Protein AF-A0A9D0LJM0-F1 (afdb_monomer_lite)

Radius of gyration: 31.44 Å; chains: 1; bounding box: 43×51×87 Å

Foldseek 3Di:
DDPVVVVVVVVVVVVVVVVVVCDDDDPDDDDDDDDDDDDDDPDPDDPDDPVVVVVVVVCVVPVDDDPDDDPPDPDDCVCVCVPPHDPVVVVVVPDDDPPPPPPPPPPD

Secondary structure (DSSP, 8-state):
--HHHHHHHHHHHHHHHHHHT-------PPPPPPPPP------S--TTHHHHHHHHHHHHH--SPPPP--------THHHHHHH--HHHHHHHTSPPP----------

Sequence (108 aa):
MNKTILFLALGVLLGGLLLAGCAAEPEITPAAAPPPTPAVVVGEGGNGDTVSVVQAAAEARFPLPAPEQEEVVIVSSDNCIACHTDEETLKELAVEPEEKESLSEGEG

pLDDT: mean 73.55, std 11.29, range [44.31, 90.19]

Structure (mmCIF, N/CA/C/O backbone):
data_AF-A0A9D0LJM0-F1
#
_entry.id   AF-A0A9D0LJM0-F1
#
loop_
_atom_site.group_PDB
_atom_site.id
_atom_site.type_symbol
_atom_site.label_atom_id
_atom_site.label_alt_id
_atom_site.label_comp_id
_atom_site.label_asym_id
_atom_site.label_entity_id
_atom_site.label_seq_id
_atom_site.pdbx_PDB_ins_code
_atom_site.Cartn_x
_atom_site.Cartn_y
_atom_site.Cartn_z
_atom_site.occupancy
_atom_site.B_iso_or_equiv
_atom_site.auth_seq_id
_atom_site.auth_comp_id
_atom_site.auth_asym_id
_atom_site.auth_atom_id
_atom_site.pdbx_PDB_model_num
ATOM 1 N N . MET A 1 1 ? -2.607 -28.863 56.086 1.00 60.38 1 MET A N 1
ATOM 2 C CA . MET A 1 1 ? -1.466 -28.137 55.487 1.00 60.38 1 MET A CA 1
ATOM 3 C C . MET A 1 1 ? -1.604 -26.673 55.861 1.00 60.38 1 MET A C 1
ATOM 5 O O . MET A 1 1 ? -2.667 -26.108 55.627 1.00 60.38 1 MET A O 1
ATOM 9 N N . ASN A 1 2 ? -0.613 -26.097 56.542 1.00 78.69 2 ASN A N 1
ATOM 10 C CA . ASN A 1 2 ? -0.746 -24.754 57.107 1.00 78.69 2 ASN A CA 1
ATOM 11 C C . ASN A 1 2 ? -0.820 -23.727 55.975 1.00 78.69 2 ASN A C 1
ATOM 13 O O . ASN A 1 2 ? -0.005 -23.753 55.056 1.00 78.69 2 ASN A O 1
ATOM 17 N N . LYS A 1 3 ? -1.809 -22.834 56.043 1.00 79.88 3 LYS A N 1
ATOM 18 C CA . LYS A 1 3 ? -2.121 -21.843 55.000 1.00 79.88 3 LYS A CA 1
ATOM 19 C C . LYS A 1 3 ? -0.894 -20.992 54.626 1.00 79.88 3 LYS A C 1
ATOM 21 O O . LYS A 1 3 ? -0.697 -20.664 53.466 1.00 79.88 3 LYS A O 1
ATOM 26 N N . THR A 1 4 ? -0.017 -20.738 55.595 1.00 80.38 4 THR A N 1
ATOM 27 C CA . THR A 1 4 ? 1.279 -20.063 55.437 1.00 80.38 4 THR A CA 1
ATOM 28 C C . THR A 1 4 ? 2.287 -20.823 54.572 1.00 80.38 4 THR A C 1
ATOM 30 O O . THR A 1 4 ? 2.993 -20.203 53.786 1.00 80.38 4 THR A O 1
ATOM 33 N N . ILE A 1 5 ? 2.330 -22.155 54.658 1.00 81.62 5 ILE A N 1
ATOM 34 C CA . ILE A 1 5 ? 3.227 -22.991 53.841 1.00 81.62 5 ILE A CA 1
ATOM 35 C C . ILE A 1 5 ? 2.763 -22.990 52.378 1.00 81.62 5 ILE A C 1
ATOM 37 O O . ILE A 1 5 ? 3.586 -22.934 51.470 1.00 81.62 5 ILE A O 1
ATOM 41 N N . LEU A 1 6 ? 1.444 -22.977 52.151 1.00 85.31 6 LEU A N 1
ATOM 42 C CA . LEU A 1 6 ? 0.866 -22.882 50.809 1.00 85.31 6 LEU A CA 1
ATOM 43 C C . LEU A 1 6 ? 1.207 -21.542 50.138 1.00 85.31 6 LEU A C 1
ATOM 45 O O . LEU A 1 6 ? 1.602 -21.527 48.976 1.00 85.31 6 LEU A O 1
ATOM 49 N N . PHE A 1 7 ? 1.101 -20.427 50.870 1.00 86.62 7 PHE A N 1
ATOM 50 C CA . PHE A 1 7 ? 1.448 -19.108 50.333 1.00 86.62 7 PHE A CA 1
ATOM 51 C C . PHE A 1 7 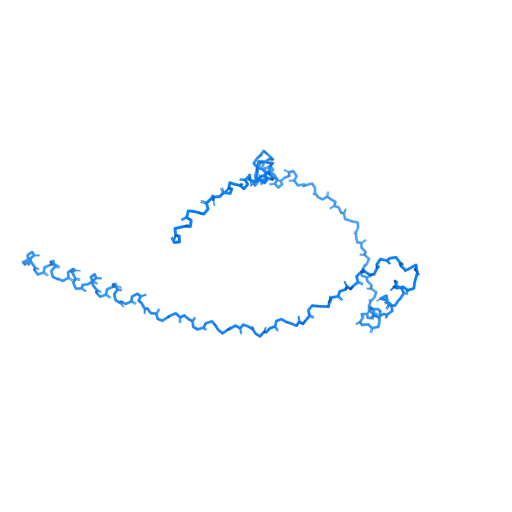? 2.944 -18.962 50.037 1.00 86.62 7 PHE A C 1
ATOM 53 O O . PHE A 1 7 ? 3.300 -18.379 49.017 1.00 86.62 7 PHE A O 1
ATOM 60 N N . LEU A 1 8 ? 3.817 -19.534 50.874 1.00 86.12 8 LEU A N 1
ATOM 61 C CA . LEU A 1 8 ? 5.258 -19.552 50.611 1.00 86.12 8 LEU A CA 1
ATOM 62 C C . LEU A 1 8 ? 5.602 -20.355 49.353 1.00 86.12 8 LEU A C 1
ATOM 64 O O . LEU A 1 8 ? 6.348 -19.870 48.508 1.00 86.12 8 LEU A O 1
ATOM 68 N N . ALA A 1 9 ? 5.023 -21.549 49.197 1.00 86.12 9 ALA A N 1
ATOM 69 C CA . ALA A 1 9 ? 5.244 -22.375 48.012 1.00 86.12 9 ALA A CA 1
ATOM 70 C C . ALA A 1 9 ? 4.762 -21.678 46.729 1.00 86.12 9 ALA A C 1
ATOM 72 O O . ALA A 1 9 ? 5.461 -21.697 45.718 1.00 86.12 9 ALA A O 1
ATOM 73 N N . LEU A 1 10 ? 3.603 -21.011 46.784 1.00 86.62 10 LEU A N 1
ATOM 74 C CA . LEU A 1 10 ? 3.060 -20.267 45.649 1.00 86.62 10 LEU A CA 1
ATOM 75 C C . LEU A 1 10 ? 3.929 -19.053 45.286 1.00 86.62 10 LEU A C 1
ATOM 77 O O . LEU A 1 10 ? 4.164 -18.807 44.107 1.00 86.62 10 LEU A O 1
ATOM 81 N N . GLY A 1 11 ? 4.443 -18.330 46.286 1.00 86.75 11 GLY A N 1
ATOM 82 C CA . GLY A 1 11 ? 5.334 -17.189 46.073 1.00 86.75 11 GLY A CA 1
ATOM 83 C C . GLY A 1 11 ? 6.677 -17.584 45.456 1.00 86.75 11 GLY A C 1
ATOM 84 O O . GLY A 1 11 ? 7.138 -16.925 44.528 1.00 86.75 11 GLY A O 1
ATOM 85 N N . VAL A 1 12 ? 7.276 -18.690 45.911 1.00 86.50 12 VAL A N 1
ATOM 86 C CA . VAL A 1 12 ? 8.526 -19.217 45.333 1.00 86.50 12 VAL A CA 1
ATOM 87 C C . VAL A 1 12 ? 8.316 -19.671 43.888 1.00 86.50 12 VAL A C 1
ATOM 89 O O . VAL A 1 12 ? 9.155 -19.400 43.032 1.00 86.50 12 VAL A O 1
ATOM 92 N N . LEU A 1 13 ? 7.183 -20.314 43.596 1.00 85.81 13 LEU A N 1
ATOM 93 C CA . LEU A 1 13 ? 6.865 -20.793 42.253 1.00 85.81 13 LEU A CA 1
ATOM 94 C C . LEU A 1 13 ? 6.613 -19.631 41.279 1.00 85.81 13 LEU A C 1
ATOM 96 O O . LEU A 1 13 ? 7.170 -19.633 40.183 1.00 85.81 13 LEU A O 1
ATOM 100 N N . LEU A 1 14 ? 5.856 -18.605 41.691 1.00 83.38 14 LEU A N 1
ATOM 101 C CA . LEU A 1 14 ? 5.662 -17.394 40.882 1.00 83.38 14 LEU A CA 1
ATOM 102 C C . LEU A 1 14 ? 6.973 -16.625 40.667 1.00 83.38 14 LEU A C 1
ATOM 104 O O . LEU A 1 14 ? 7.254 -16.193 39.552 1.00 83.38 14 LEU A O 1
ATOM 108 N N . GLY A 1 15 ? 7.786 -16.474 41.717 1.00 81.94 15 GLY A N 1
ATOM 109 C CA . GLY A 1 15 ? 9.078 -15.791 41.632 1.00 81.94 15 GLY A CA 1
ATOM 110 C C . GLY A 1 15 ? 10.058 -16.500 40.694 1.00 81.94 15 GLY A C 1
ATOM 111 O O . GLY A 1 15 ? 10.730 -15.847 39.900 1.00 81.94 15 GLY A O 1
ATOM 112 N N . GLY A 1 16 ? 10.093 -17.836 40.725 1.00 77.25 16 GLY A N 1
ATOM 113 C CA . GLY A 1 16 ? 10.909 -18.635 39.808 1.00 77.25 16 GLY A CA 1
ATOM 114 C C . GLY A 1 16 ? 10.477 -18.505 38.344 1.00 77.25 16 GLY A C 1
ATOM 115 O O . GLY A 1 16 ? 11.331 -18.419 37.464 1.00 77.25 16 GLY A O 1
ATOM 116 N N . LEU A 1 17 ? 9.166 -18.426 38.081 1.00 73.12 17 LEU A N 1
ATOM 117 C CA . LEU A 1 17 ? 8.632 -18.258 36.724 1.00 73.12 17 LEU A CA 1
ATOM 118 C C . LEU A 1 17 ? 9.002 -16.896 36.115 1.00 73.12 17 LEU A C 1
ATOM 120 O O . LEU A 1 17 ? 9.318 -16.817 34.932 1.00 73.12 17 LEU A O 1
ATOM 124 N N . LEU A 1 18 ? 9.006 -15.838 36.932 1.00 70.69 18 LEU A N 1
ATOM 125 C CA . LEU A 1 18 ? 9.376 -14.482 36.511 1.00 70.69 18 LEU A CA 1
ATOM 126 C C . LEU A 1 18 ? 10.870 -14.360 36.170 1.00 70.69 18 LEU A C 1
ATOM 128 O O . LEU A 1 18 ? 11.231 -13.621 35.261 1.00 70.69 18 LEU A O 1
ATOM 132 N N . LEU A 1 19 ? 11.737 -15.104 36.862 1.00 65.75 19 LEU A N 1
ATOM 133 C CA . LEU A 1 19 ? 13.188 -15.082 36.637 1.00 65.75 19 LEU A CA 1
ATOM 134 C C . LEU A 1 19 ? 13.632 -15.958 35.452 1.00 65.75 19 LEU A C 1
ATOM 136 O O . LEU A 1 19 ? 14.656 -15.673 34.836 1.00 65.75 19 LEU A O 1
ATOM 140 N N . ALA A 1 20 ? 12.870 -17.000 35.106 1.00 64.56 20 ALA A N 1
ATOM 141 C CA . ALA A 1 20 ? 13.168 -17.880 33.971 1.00 64.56 20 ALA A CA 1
ATOM 142 C C . ALA A 1 20 ? 12.783 -17.281 32.600 1.00 64.56 20 ALA A C 1
ATOM 144 O O . ALA A 1 20 ? 13.198 -17.805 31.569 1.00 64.56 20 ALA A O 1
ATOM 145 N N . GLY A 1 21 ? 12.000 -16.195 32.580 1.00 59.97 21 GLY A N 1
ATOM 146 C CA . GLY A 1 21 ? 11.544 -15.525 31.356 1.00 59.97 21 GLY A CA 1
ATOM 147 C C . GLY A 1 21 ? 12.575 -14.612 30.682 1.00 59.97 21 GLY A C 1
ATOM 148 O O . GLY A 1 21 ? 12.366 -14.220 29.541 1.00 59.97 21 GLY A O 1
ATOM 149 N N . CYS A 1 22 ? 13.698 -14.300 31.337 1.00 68.94 22 CYS A N 1
ATOM 150 C CA . CYS A 1 22 ? 14.780 -13.484 30.767 1.00 68.94 22 CYS A CA 1
AT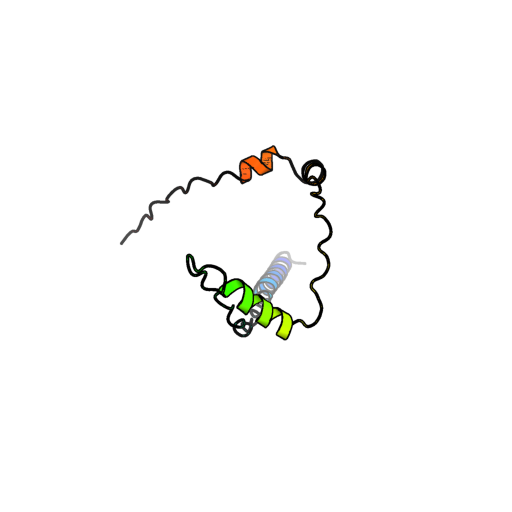OM 151 C C . CYS A 1 22 ? 15.829 -14.338 30.030 1.00 68.94 22 CYS A C 1
ATOM 153 O O . CYS A 1 22 ? 17.033 -14.135 30.195 1.00 68.94 22 CYS A O 1
ATOM 155 N N . ALA A 1 23 ? 15.391 -15.339 29.263 1.00 63.31 23 ALA A N 1
ATOM 156 C CA . ALA A 1 23 ? 16.296 -16.094 28.405 1.00 63.31 23 ALA A CA 1
ATOM 157 C C . ALA A 1 23 ? 16.763 -15.206 27.238 1.00 63.31 23 ALA A C 1
ATOM 159 O O . ALA A 1 23 ? 15.953 -14.535 26.606 1.00 63.31 23 ALA A O 1
ATOM 160 N N . ALA A 1 24 ? 18.082 -15.208 27.030 1.00 67.44 24 ALA A N 1
ATOM 161 C CA . ALA A 1 24 ? 18.867 -14.374 26.125 1.00 67.44 24 ALA A CA 1
ATOM 162 C C . ALA A 1 24 ? 18.185 -14.013 24.795 1.00 67.44 24 ALA A C 1
ATOM 164 O O . ALA A 1 24 ? 17.665 -14.876 24.086 1.00 67.44 24 ALA A O 1
ATOM 165 N N . GLU A 1 25 ? 18.270 -12.727 24.453 1.00 71.06 25 GLU A N 1
ATOM 166 C CA . GLU A 1 25 ? 17.894 -12.196 23.148 1.00 71.06 25 GLU A CA 1
ATOM 167 C C . GLU A 1 25 ? 18.688 -12.932 22.050 1.00 71.06 25 GLU A C 1
ATOM 169 O O . GLU A 1 25 ? 19.903 -13.109 22.191 1.00 71.06 25 GLU A O 1
ATOM 174 N N . PRO A 1 26 ? 18.034 -13.431 20.987 1.00 70.12 26 PRO A N 1
ATOM 175 C CA . PRO A 1 26 ? 18.739 -14.100 19.906 1.00 70.12 26 PRO A CA 1
ATOM 176 C C . PRO A 1 26 ? 19.652 -13.096 19.198 1.00 70.12 26 PRO A C 1
ATOM 178 O O . PRO A 1 26 ? 19.191 -12.050 18.742 1.00 70.12 26 PRO A O 1
ATOM 181 N N . GLU A 1 27 ? 20.940 -13.422 19.073 1.00 72.25 27 GLU A N 1
ATOM 182 C CA . GLU A 1 27 ? 21.869 -12.629 18.268 1.00 72.25 27 GLU A CA 1
ATOM 183 C C . GLU A 1 27 ? 21.433 -12.677 16.797 1.00 72.25 27 GLU A C 1
AT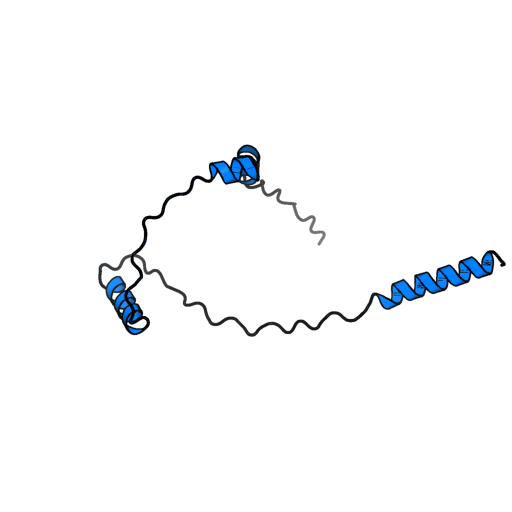OM 185 O O . GLU A 1 27 ? 21.704 -13.633 16.068 1.00 72.25 27 GLU A O 1
ATOM 190 N N . ILE A 1 28 ? 20.728 -11.636 16.351 1.00 70.62 28 ILE A N 1
ATOM 191 C CA . ILE A 1 28 ? 20.394 -11.454 14.942 1.00 70.62 28 ILE A CA 1
ATOM 192 C C . ILE A 1 28 ? 21.645 -10.909 14.266 1.00 70.62 28 ILE A C 1
ATOM 194 O O . ILE A 1 28 ? 21.961 -9.725 14.363 1.00 70.62 28 ILE A O 1
ATOM 198 N N . THR A 1 29 ? 22.379 -11.782 13.581 1.00 78.06 29 THR A N 1
ATOM 199 C CA . THR A 1 29 ? 23.459 -11.347 12.697 1.00 78.06 29 THR A CA 1
ATOM 200 C C . THR A 1 29 ? 22.820 -10.633 11.503 1.00 78.06 29 THR A C 1
ATOM 202 O O . THR A 1 29 ? 22.022 -11.260 10.797 1.00 78.06 29 THR A O 1
ATOM 205 N N . PRO A 1 30 ? 23.114 -9.343 11.250 1.00 74.88 30 PRO A N 1
ATOM 206 C CA . PRO A 1 30 ? 22.577 -8.659 10.085 1.00 74.88 30 PRO A CA 1
ATOM 207 C C . PRO A 1 30 ? 23.009 -9.401 8.823 1.00 74.88 30 PRO A C 1
ATOM 209 O O . PRO A 1 30 ? 24.191 -9.717 8.655 1.00 74.88 30 PRO A O 1
ATOM 212 N N . ALA A 1 31 ? 22.054 -9.691 7.939 1.00 74.50 31 ALA A N 1
ATOM 213 C CA . ALA A 1 31 ? 22.380 -10.207 6.619 1.00 74.50 31 ALA A CA 1
ATOM 214 C C . ALA A 1 31 ? 23.363 -9.245 5.933 1.00 74.50 31 ALA A C 1
ATOM 216 O O . ALA A 1 31 ? 23.268 -8.024 6.095 1.00 74.50 31 ALA A O 1
ATOM 217 N N . ALA A 1 32 ? 24.324 -9.801 5.190 1.00 79.44 32 ALA A N 1
ATOM 218 C CA . ALA A 1 32 ? 25.266 -9.011 4.407 1.00 79.44 32 ALA A CA 1
ATOM 219 C C . ALA A 1 32 ? 24.511 -7.991 3.541 1.00 79.44 32 ALA A C 1
ATOM 221 O O . ALA A 1 32 ? 23.417 -8.285 3.052 1.00 79.44 32 ALA A O 1
ATOM 222 N N . ALA A 1 33 ? 25.096 -6.799 3.382 1.00 77.44 33 ALA A N 1
ATOM 223 C CA . ALA A 1 33 ? 24.477 -5.709 2.640 1.00 77.44 33 ALA A CA 1
ATOM 224 C C . ALA A 1 33 ? 23.955 -6.211 1.280 1.00 77.44 33 ALA A C 1
ATOM 226 O O . ALA A 1 33 ? 24.681 -6.936 0.587 1.00 77.44 33 ALA A O 1
ATOM 227 N N . PRO A 1 34 ? 22.711 -5.858 0.900 1.00 74.06 34 PRO A N 1
ATOM 228 C CA . PRO A 1 34 ? 22.177 -6.249 -0.392 1.00 74.06 34 PRO A CA 1
ATOM 229 C C . PRO A 1 34 ? 23.098 -5.731 -1.507 1.00 74.06 34 PRO A C 1
ATOM 231 O O . PRO A 1 34 ? 23.737 -4.684 -1.344 1.00 74.06 34 PRO A O 1
ATOM 234 N N . PRO A 1 35 ? 23.199 -6.455 -2.636 1.00 80.06 35 PRO A N 1
ATOM 235 C CA . PRO A 1 35 ? 23.976 -5.986 -3.774 1.00 80.06 35 PRO A CA 1
ATOM 236 C C . PRO A 1 35 ? 23.486 -4.594 -4.203 1.00 80.06 35 PRO A C 1
ATOM 238 O O . PRO A 1 35 ? 22.295 -4.302 -4.064 1.00 80.06 35 PRO A O 1
ATOM 241 N N . PRO A 1 36 ? 24.373 -3.726 -4.724 1.00 78.31 36 PRO A N 1
ATOM 242 C CA . PRO A 1 36 ? 23.978 -2.390 -5.142 1.00 78.31 36 PRO A CA 1
ATOM 243 C C . PRO A 1 36 ? 22.891 -2.484 -6.215 1.00 78.31 36 PRO A C 1
ATOM 245 O O . PRO A 1 36 ? 23.112 -3.043 -7.292 1.00 78.31 36 PRO A O 1
ATOM 248 N N . THR A 1 37 ? 21.716 -1.931 -5.915 1.00 74.94 37 THR A N 1
ATOM 249 C CA . THR A 1 37 ? 20.643 -1.758 -6.893 1.00 74.94 37 THR A CA 1
ATOM 250 C C . THR A 1 37 ? 21.169 -0.863 -8.014 1.00 74.94 37 THR A C 1
ATOM 252 O O . THR A 1 37 ? 21.680 0.223 -7.719 1.00 74.94 37 THR A O 1
ATOM 255 N N . PRO A 1 38 ? 21.088 -1.273 -9.292 1.00 69.06 38 PRO A N 1
ATOM 256 C CA . PRO A 1 38 ? 21.510 -0.412 -10.384 1.00 69.06 38 PRO A CA 1
ATOM 257 C C . PRO A 1 38 ? 20.648 0.854 -10.382 1.00 69.06 38 PRO A C 1
ATOM 259 O O . PRO A 1 38 ? 19.439 0.799 -10.599 1.00 69.06 38 PRO A O 1
ATOM 262 N N . ALA A 1 39 ? 21.278 1.999 -10.126 1.00 62.34 39 ALA A N 1
ATOM 263 C CA . ALA A 1 39 ? 20.650 3.295 -10.303 1.00 62.34 39 ALA A CA 1
ATOM 264 C C . ALA A 1 39 ? 20.511 3.550 -11.809 1.00 62.34 39 ALA A C 1
ATOM 266 O O . ALA A 1 39 ? 21.495 3.812 -12.502 1.00 62.34 39 ALA A O 1
ATOM 267 N N . VAL A 1 40 ? 19.291 3.435 -12.330 1.00 61.22 40 VAL A N 1
ATOM 268 C CA . VAL A 1 40 ? 18.978 3.912 -13.677 1.00 61.22 40 VAL A CA 1
ATOM 269 C C . VAL A 1 40 ? 18.835 5.426 -13.584 1.00 61.22 40 VAL A C 1
ATOM 271 O O . VAL A 1 40 ? 17.877 5.936 -13.010 1.00 61.22 40 VAL A O 1
ATOM 274 N N . VAL A 1 41 ? 19.808 6.150 -14.131 1.00 52.22 41 VAL A N 1
ATOM 275 C CA . VAL A 1 41 ? 19.666 7.586 -14.373 1.00 52.22 41 VAL A CA 1
ATOM 276 C C . VAL A 1 41 ? 18.745 7.732 -15.579 1.00 52.22 41 VAL A C 1
ATOM 278 O O . VAL A 1 41 ? 19.154 7.477 -16.712 1.00 52.22 41 VAL A O 1
ATOM 281 N N . VAL A 1 42 ? 17.487 8.104 -15.342 1.00 49.00 42 VAL A N 1
ATOM 282 C CA . VAL A 1 42 ? 16.592 8.545 -16.415 1.00 49.00 42 VAL A CA 1
ATOM 283 C C . VAL A 1 42 ? 17.076 9.927 -16.834 1.00 49.00 42 VAL A C 1
ATOM 285 O O . VAL A 1 42 ? 16.760 10.930 -16.204 1.00 49.00 42 VAL A O 1
ATOM 288 N N . GLY A 1 43 ? 17.928 9.968 -17.857 1.00 44.66 43 GLY A N 1
ATOM 289 C CA . GLY A 1 43 ? 18.290 11.219 -18.507 1.00 44.66 43 GLY A CA 1
ATOM 290 C C . GLY A 1 43 ? 17.058 11.795 -19.197 1.00 44.66 43 GLY A C 1
ATOM 291 O O . GLY A 1 43 ? 16.450 11.129 -20.037 1.00 44.66 43 GLY A O 1
ATOM 292 N N . GLU A 1 44 ? 16.687 13.022 -18.842 1.00 50.03 44 GLU A N 1
ATOM 293 C CA . GLU A 1 44 ? 15.702 13.799 -19.586 1.00 50.03 44 GLU A CA 1
ATOM 294 C C . GLU A 1 44 ? 16.137 13.918 -21.053 1.00 50.03 44 GLU A C 1
ATOM 296 O O . GLU A 1 44 ? 17.163 14.512 -21.372 1.00 50.03 44 GLU A O 1
ATOM 301 N N . GLY A 1 45 ? 15.336 13.324 -21.941 1.00 53.38 45 GLY A N 1
ATOM 302 C CA . GLY A 1 45 ? 15.267 13.666 -23.360 1.00 53.38 45 GLY A CA 1
ATOM 303 C C . GLY A 1 45 ? 16.545 13.460 -24.179 1.00 53.38 45 GLY A C 1
ATOM 304 O O . GLY A 1 45 ? 17.251 14.413 -24.493 1.00 53.38 45 GLY A O 1
ATOM 305 N N . GLY A 1 46 ? 16.762 12.237 -24.666 1.00 44.31 46 GLY A N 1
ATOM 306 C CA . GLY A 1 46 ? 17.725 11.948 -25.733 1.00 44.31 46 GLY A CA 1
ATOM 307 C C . GLY A 1 46 ? 17.167 10.911 -26.702 1.00 44.31 46 GLY A C 1
ATOM 308 O O . GLY A 1 46 ? 17.163 9.722 -26.403 1.00 44.31 46 GLY A O 1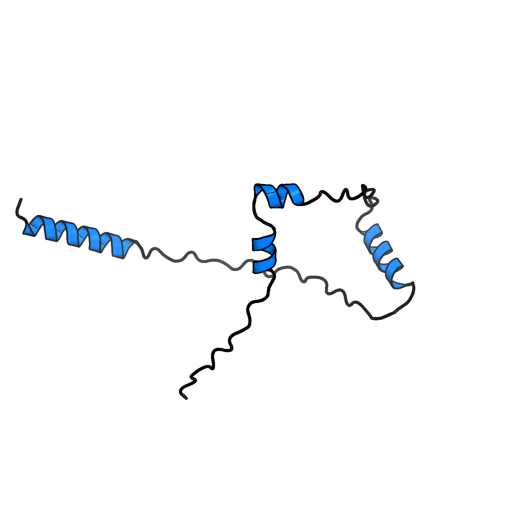
ATOM 309 N N . ASN A 1 47 ? 16.652 11.384 -27.837 1.00 51.28 47 ASN A N 1
ATOM 310 C CA . ASN A 1 47 ? 16.011 10.615 -28.904 1.00 51.28 47 ASN A CA 1
ATOM 311 C C . ASN A 1 47 ? 16.788 9.347 -29.328 1.00 51.28 47 ASN A C 1
ATOM 313 O O . ASN A 1 47 ? 17.959 9.423 -29.685 1.00 51.28 47 ASN A O 1
ATOM 317 N N . GLY A 1 48 ? 16.087 8.210 -29.387 1.00 51.31 48 GLY A N 1
ATOM 318 C CA . GLY A 1 48 ? 16.353 7.078 -30.291 1.00 51.31 48 GLY A CA 1
ATOM 319 C C . GLY A 1 48 ? 17.516 6.129 -29.976 1.00 51.31 48 GLY A C 1
ATOM 320 O O . GLY A 1 48 ? 17.380 4.935 -30.222 1.00 51.31 48 GLY A O 1
ATOM 321 N N . ASP A 1 49 ? 18.624 6.609 -29.415 1.00 51.69 49 ASP A N 1
ATOM 322 C CA . ASP A 1 49 ? 19.857 5.805 -29.296 1.00 51.69 49 ASP A CA 1
ATOM 323 C C . ASP A 1 49 ? 19.919 4.953 -28.015 1.00 51.69 49 ASP A C 1
ATOM 325 O O . ASP A 1 49 ? 20.546 3.894 -27.967 1.00 51.69 49 ASP A O 1
ATOM 329 N N . THR A 1 50 ? 19.227 5.376 -26.957 1.00 53.28 50 THR A N 1
ATOM 330 C CA . THR A 1 50 ? 19.295 4.739 -25.631 1.00 53.28 50 THR A CA 1
ATOM 331 C C . THR A 1 50 ? 18.481 3.448 -25.537 1.00 53.28 50 THR A C 1
ATOM 333 O O . THR A 1 50 ? 18.894 2.513 -24.852 1.00 53.28 50 THR A O 1
ATOM 336 N N . VAL A 1 51 ? 17.367 3.351 -26.270 1.00 55.75 51 VAL A N 1
ATOM 337 C CA . VAL A 1 51 ? 16.513 2.148 -26.312 1.00 55.75 51 VAL A CA 1
ATOM 338 C C . VAL A 1 51 ? 17.267 0.967 -26.940 1.00 55.75 51 VAL A C 1
ATOM 340 O O . VAL A 1 51 ? 17.189 -0.156 -26.445 1.00 55.75 51 VAL A O 1
ATOM 343 N N . SER A 1 52 ? 18.078 1.239 -27.967 1.00 60.09 52 SER A N 1
ATOM 344 C CA . SER A 1 52 ? 18.850 0.231 -28.703 1.00 60.09 52 SER A CA 1
ATOM 345 C C . SER A 1 52 ? 19.958 -0.406 -27.853 1.00 60.09 52 SER A C 1
ATOM 347 O O . SER A 1 52 ? 20.125 -1.625 -27.847 1.00 60.09 52 SER A O 1
ATOM 349 N N . VAL A 1 53 ? 20.680 0.392 -27.055 1.00 64.50 53 VAL A N 1
ATOM 350 C CA . VAL A 1 53 ? 21.773 -0.111 -26.199 1.00 64.50 53 VAL A CA 1
ATOM 351 C C . VAL A 1 53 ? 21.244 -0.981 -25.054 1.00 64.50 53 VAL A C 1
ATOM 353 O O . VAL A 1 53 ? 21.846 -2.005 -24.726 1.00 64.50 53 VAL A O 1
ATOM 356 N N . VAL A 1 54 ? 20.107 -0.607 -24.459 1.00 68.81 54 VAL A N 1
ATOM 357 C CA . VAL A 1 54 ? 19.473 -1.392 -23.387 1.00 68.81 54 VAL A CA 1
ATOM 358 C C . VAL A 1 54 ? 18.936 -2.715 -23.931 1.00 68.81 54 VAL A C 1
ATOM 360 O O . VAL A 1 54 ? 19.132 -3.755 -23.301 1.00 68.81 54 VAL A O 1
ATOM 363 N N . GLN A 1 55 ? 18.335 -2.700 -25.120 1.00 67.31 55 GLN A N 1
ATOM 364 C CA . GLN A 1 55 ? 17.832 -3.908 -25.765 1.00 67.31 55 GLN A CA 1
ATOM 365 C C . GLN A 1 55 ? 18.965 -4.855 -26.187 1.00 67.31 55 GLN A C 1
ATOM 367 O O . GLN A 1 55 ? 18.917 -6.037 -25.859 1.00 67.31 55 GLN A O 1
ATOM 372 N N . ALA A 1 56 ? 20.040 -4.342 -26.791 1.00 69.94 56 ALA A N 1
ATOM 373 C CA . ALA A 1 56 ? 21.205 -5.150 -27.155 1.00 69.94 56 ALA A CA 1
ATOM 374 C C . ALA A 1 56 ? 21.896 -5.775 -25.926 1.00 69.94 56 ALA A C 1
ATOM 376 O O . ALA A 1 56 ? 22.331 -6.927 -25.959 1.00 69.94 56 ALA A O 1
ATOM 377 N N . ALA A 1 57 ? 21.974 -5.043 -24.808 1.00 73.25 57 ALA A N 1
ATOM 378 C CA . ALA A 1 57 ? 22.508 -5.574 -23.555 1.00 73.25 57 ALA A CA 1
ATOM 379 C C . ALA A 1 57 ? 21.586 -6.625 -22.909 1.00 73.25 57 ALA A C 1
ATOM 381 O O . ALA A 1 57 ? 22.079 -7.538 -22.241 1.00 73.25 57 ALA A O 1
ATOM 382 N N . ALA A 1 58 ? 20.268 -6.502 -23.089 1.00 71.06 58 ALA A N 1
ATOM 383 C CA . ALA A 1 58 ? 19.295 -7.486 -22.631 1.00 71.06 58 ALA A CA 1
ATOM 384 C C . ALA A 1 58 ? 19.359 -8.770 -23.471 1.00 71.06 58 ALA A C 1
ATOM 386 O O . ALA A 1 58 ? 19.490 -9.844 -22.895 1.00 71.06 58 ALA A O 1
ATOM 387 N N . GLU A 1 59 ? 19.390 -8.674 -24.802 1.00 72.94 59 GLU A N 1
ATOM 388 C CA . GLU A 1 59 ? 19.507 -9.821 -25.720 1.00 72.94 59 GLU A CA 1
ATOM 389 C C . GLU A 1 59 ? 20.836 -10.579 -25.542 1.00 72.94 59 GLU A C 1
ATOM 391 O O . GLU A 1 59 ? 20.874 -11.808 -25.601 1.00 72.94 59 GLU A O 1
ATOM 396 N N . ALA A 1 60 ? 21.929 -9.871 -25.231 1.00 78.44 60 ALA A N 1
ATOM 397 C CA . ALA A 1 60 ? 23.218 -10.495 -24.925 1.00 78.44 60 ALA A CA 1
ATOM 398 C C . ALA A 1 60 ? 23.222 -11.292 -23.604 1.00 78.44 60 ALA A C 1
ATOM 400 O O . ALA A 1 60 ? 24.030 -12.206 -23.437 1.00 78.44 60 ALA A O 1
ATOM 401 N N . ARG A 1 61 ? 22.353 -10.939 -22.647 1.00 80.19 61 ARG A N 1
ATOM 402 C CA . ARG A 1 61 ? 22.254 -11.592 -21.325 1.00 80.19 61 ARG A CA 1
ATOM 403 C C . ARG A 1 61 ? 21.131 -12.623 -21.253 1.00 80.19 61 ARG A C 1
ATOM 405 O O . ARG A 1 61 ? 21.241 -13.581 -20.494 1.00 80.19 61 ARG A O 1
ATOM 412 N N . PHE A 1 62 ? 20.085 -12.437 -22.048 1.00 81.94 62 PHE A N 1
ATOM 413 C CA . PHE A 1 62 ? 18.904 -13.284 -22.121 1.00 81.94 62 PHE A CA 1
ATOM 414 C C . PHE A 1 62 ? 18.708 -13.715 -23.583 1.00 81.94 62 PHE A C 1
ATOM 416 O O . PHE A 1 62 ? 17.996 -13.052 -24.329 1.00 81.94 62 PHE A O 1
ATOM 423 N N . PRO A 1 63 ? 19.346 -14.821 -24.012 1.00 79.12 63 PRO A N 1
ATOM 424 C CA . PRO A 1 63 ? 19.333 -15.262 -25.410 1.00 79.12 63 PRO A CA 1
ATOM 425 C C . PRO A 1 63 ? 17.994 -15.869 -25.852 1.00 79.12 63 PRO A C 1
ATOM 427 O O . PRO A 1 63 ? 17.834 -16.231 -27.017 1.00 79.12 63 PRO A O 1
ATOM 430 N N . LEU A 1 64 ? 17.050 -16.035 -24.924 1.00 84.69 64 LEU A N 1
ATOM 431 C CA . LEU A 1 64 ? 15.700 -16.483 -25.231 1.00 84.69 64 LEU A CA 1
ATOM 432 C C . LEU A 1 64 ? 14.813 -15.263 -25.499 1.00 84.69 64 LEU A C 1
ATOM 434 O O . LEU A 1 64 ? 14.913 -14.280 -24.761 1.00 84.69 64 LEU A O 1
ATOM 438 N N . PRO A 1 65 ? 13.940 -15.319 -26.522 1.00 78.00 65 PRO A N 1
ATOM 439 C CA . PRO A 1 65 ? 13.004 -14.238 -26.791 1.00 78.00 65 PRO A CA 1
ATOM 440 C C . PRO A 1 65 ? 12.091 -14.024 -25.582 1.00 78.00 65 PRO A C 1
ATOM 442 O O . PRO A 1 65 ? 11.755 -14.975 -24.868 1.00 78.00 65 PRO A O 1
ATOM 445 N N . ALA A 1 66 ? 11.691 -12.771 -25.357 1.00 77.06 66 ALA A N 1
ATOM 446 C CA . ALA A 1 66 ? 10.692 -12.467 -24.344 1.00 77.06 66 ALA A CA 1
ATOM 447 C C . ALA A 1 66 ? 9.421 -13.288 -24.627 1.00 77.06 66 ALA A C 1
ATOM 449 O O . ALA A 1 66 ? 9.047 -13.433 -25.796 1.00 77.06 66 ALA A O 1
ATOM 450 N N . PRO A 1 67 ? 8.772 -13.848 -23.592 1.00 80.75 67 PRO A N 1
ATOM 451 C CA . PRO A 1 67 ? 7.516 -14.554 -23.782 1.00 80.75 67 PRO A CA 1
ATOM 452 C C . PRO A 1 67 ? 6.492 -13.617 -24.428 1.00 80.75 67 PRO A C 1
ATOM 454 O O . PRO A 1 67 ? 6.465 -12.417 -24.135 1.00 80.75 67 PRO A O 1
ATOM 457 N N . GLU A 1 68 ? 5.662 -14.165 -25.315 1.00 82.69 68 GLU A N 1
ATOM 458 C CA . GLU A 1 68 ? 4.527 -13.429 -25.865 1.00 82.69 68 GLU A CA 1
ATOM 459 C C . GLU A 1 68 ? 3.650 -12.965 -24.698 1.00 82.69 68 GLU A C 1
ATOM 461 O O . GLU A 1 68 ? 3.279 -13.756 -23.830 1.00 82.69 68 GLU A O 1
ATOM 466 N N . GLN A 1 69 ? 3.390 -11.659 -24.629 1.00 75.44 69 GLN A N 1
ATOM 467 C CA . GLN A 1 69 ? 2.530 -11.111 -23.590 1.00 75.44 69 GLN A CA 1
ATOM 468 C C . GLN A 1 69 ? 1.094 -11.527 -23.904 1.00 75.44 69 GLN A C 1
ATOM 470 O O . GLN A 1 69 ? 0.521 -11.071 -24.894 1.00 75.44 69 GLN A O 1
ATOM 475 N N . GLU A 1 70 ? 0.528 -12.405 -23.078 1.00 79.75 70 GLU A N 1
ATOM 476 C CA . GLU A 1 70 ? -0.905 -12.686 -23.099 1.00 79.75 70 GLU A CA 1
ATOM 477 C C . GLU A 1 70 ? -1.682 -11.401 -22.791 1.00 79.75 70 GLU A C 1
ATOM 479 O O . GLU A 1 70 ? -1.242 -10.559 -22.000 1.00 79.75 70 GLU A O 1
ATOM 484 N N . GLU A 1 71 ? -2.839 -11.234 -23.434 1.00 76.31 71 GLU A N 1
ATOM 485 C CA . GLU A 1 71 ? -3.715 -10.098 -23.167 1.00 76.31 71 GLU A CA 1
ATOM 486 C C . GLU A 1 71 ? -4.056 -10.056 -21.675 1.00 76.31 71 GLU A C 1
ATOM 488 O O . GLU A 1 71 ? -4.599 -11.009 -21.109 1.00 76.31 71 GLU A O 1
ATOM 493 N N . VAL A 1 72 ? -3.729 -8.936 -21.030 1.00 71.19 72 VAL A N 1
ATOM 494 C CA . VAL A 1 72 ? -4.052 -8.719 -19.622 1.00 71.19 72 VAL A CA 1
ATOM 495 C C . VAL A 1 72 ? -5.567 -8.603 -19.508 1.00 71.19 72 VAL A C 1
ATOM 497 O O . VAL A 1 72 ? -6.153 -7.546 -19.748 1.00 71.19 72 VAL A O 1
ATOM 500 N N . VAL A 1 73 ? -6.215 -9.703 -19.133 1.00 71.94 73 VAL A N 1
ATOM 501 C CA . VAL A 1 73 ? -7.617 -9.684 -18.730 1.00 71.94 73 VAL A CA 1
ATOM 502 C C . VAL A 1 73 ? -7.681 -8.912 -17.420 1.00 71.94 73 VAL A C 1
ATOM 504 O O . VAL A 1 73 ? -7.232 -9.395 -16.380 1.00 71.94 73 VAL A O 1
ATOM 507 N N . ILE A 1 74 ? -8.219 -7.694 -17.466 1.00 69.62 74 ILE A N 1
ATOM 508 C CA . ILE A 1 74 ? -8.505 -6.931 -16.253 1.00 69.62 74 ILE A CA 1
ATOM 509 C C . ILE A 1 74 ? -9.627 -7.669 -15.523 1.00 69.62 74 ILE A C 1
ATOM 511 O O . ILE A 1 74 ? -10.802 -7.576 -15.881 1.00 69.62 74 ILE A O 1
ATOM 515 N N . VAL A 1 75 ? -9.247 -8.453 -14.519 1.00 73.44 75 VAL A N 1
ATOM 516 C CA . VAL A 1 75 ? -10.194 -9.106 -13.622 1.00 73.44 75 VAL A CA 1
ATOM 517 C C . VAL A 1 75 ? -10.777 -8.024 -12.724 1.00 73.44 75 VAL A C 1
ATOM 519 O O . VAL A 1 75 ? -10.047 -7.356 -11.993 1.00 73.44 75 VAL A O 1
ATOM 522 N N . SER A 1 76 ? -12.094 -7.835 -12.805 1.00 78.88 76 SER A N 1
ATOM 523 C CA . SER A 1 76 ? -12.808 -6.913 -11.922 1.00 78.88 76 SER A CA 1
ATOM 524 C C . SER A 1 76 ? -12.557 -7.295 -10.458 1.00 78.88 76 SER A C 1
ATOM 526 O O . SER A 1 76 ? -12.650 -8.463 -10.067 1.00 78.88 76 SER A O 1
ATOM 528 N N . SER A 1 77 ? -12.256 -6.288 -9.642 1.00 80.25 77 SER A N 1
ATOM 529 C CA . SER A 1 77 ? -12.097 -6.431 -8.198 1.00 80.25 77 SER A CA 1
ATOM 530 C C . SER A 1 77 ? -13.432 -6.514 -7.456 1.00 80.25 77 SER A C 1
ATOM 532 O O . SER A 1 77 ? -13.421 -6.635 -6.235 1.00 80.25 77 SER A O 1
ATOM 534 N N . ASP A 1 78 ? -14.575 -6.472 -8.148 1.00 83.94 78 ASP A N 1
ATOM 535 C CA . ASP A 1 78 ? -15.899 -6.369 -7.519 1.00 83.94 78 ASP A CA 1
ATOM 536 C C . ASP A 1 78 ? -16.189 -7.567 -6.614 1.00 83.94 78 ASP A C 1
ATOM 538 O O . ASP A 1 78 ? -16.717 -7.400 -5.521 1.00 83.94 78 ASP A O 1
ATOM 542 N N . ASN A 1 79 ? -15.772 -8.774 -7.012 1.00 80.75 79 ASN A N 1
ATOM 543 C CA . ASN A 1 79 ? -15.899 -9.962 -6.162 1.00 80.75 79 ASN A CA 1
ATOM 544 C C . ASN A 1 79 ? -14.969 -9.910 -4.943 1.00 80.75 79 ASN A C 1
ATOM 546 O O . ASN A 1 79 ? -15.329 -10.395 -3.874 1.00 80.75 79 ASN A O 1
ATOM 550 N N . CYS A 1 80 ? -13.778 -9.325 -5.088 1.00 81.88 80 CYS A N 1
ATOM 551 C CA . CYS A 1 80 ? -12.845 -9.158 -3.976 1.00 81.88 80 CYS A CA 1
ATOM 552 C C . CYS A 1 80 ? -13.394 -8.150 -2.963 1.00 81.88 80 CYS A C 1
ATOM 554 O O . CYS A 1 80 ? -13.340 -8.406 -1.763 1.00 81.88 80 CYS A O 1
ATOM 556 N N . ILE A 1 81 ? -13.967 -7.045 -3.451 1.00 85.88 81 ILE A N 1
ATOM 557 C CA . ILE A 1 81 ? -14.618 -6.038 -2.617 1.00 85.88 81 ILE A CA 1
ATOM 558 C C . ILE A 1 81 ? -15.839 -6.667 -1.953 1.00 85.88 81 ILE A C 1
ATOM 560 O O . ILE A 1 81 ? -15.873 -6.732 -0.739 1.00 85.88 81 ILE A O 1
ATOM 564 N N . ALA A 1 82 ? -16.763 -7.256 -2.711 1.00 83.06 82 ALA A N 1
ATOM 565 C CA . ALA A 1 82 ? -18.002 -7.820 -2.173 1.00 83.06 82 ALA A CA 1
ATOM 566 C C . ALA A 1 82 ? -17.802 -8.933 -1.125 1.00 83.06 82 ALA A C 1
ATOM 568 O O . ALA A 1 82 ? -18.631 -9.074 -0.228 1.00 83.06 82 ALA A O 1
ATOM 569 N N . CYS A 1 83 ? -16.742 -9.743 -1.238 1.00 83.94 83 CYS A N 1
ATOM 570 C CA . CYS A 1 83 ? -16.515 -10.880 -0.339 1.00 83.94 83 CYS A CA 1
ATOM 571 C C . CYS A 1 83 ? -15.581 -10.580 0.839 1.00 83.94 83 CYS A C 1
ATOM 573 O O . CYS A 1 83 ? -15.680 -11.258 1.863 1.00 83.94 83 CYS A O 1
ATOM 575 N N . HIS A 1 84 ? -14.644 -9.638 0.701 1.00 86.56 84 HIS A N 1
ATOM 576 C CA . HIS A 1 84 ? -13.560 -9.465 1.676 1.00 86.56 84 HIS A CA 1
ATOM 577 C C . HIS A 1 84 ? -13.473 -8.073 2.292 1.00 86.56 84 HIS A C 1
ATOM 579 O O . HIS A 1 84 ? -12.702 -7.888 3.232 1.00 86.56 84 HIS A O 1
ATOM 585 N N . THR A 1 85 ? -14.237 -7.104 1.797 1.00 87.25 85 THR A N 1
ATOM 586 C CA . THR A 1 85 ? -14.249 -5.748 2.344 1.00 87.25 85 THR A CA 1
ATOM 587 C C . THR A 1 85 ? -15.536 -5.027 1.927 1.00 87.25 85 THR A C 1
ATOM 589 O O . THR A 1 85 ? -16.533 -5.664 1.599 1.00 87.25 85 THR A O 1
ATOM 592 N N . ASP A 1 86 ? -15.551 -3.705 1.978 1.00 89.38 86 ASP A N 1
ATOM 593 C CA . ASP A 1 86 ? -16.574 -2.888 1.352 1.00 89.38 86 ASP A CA 1
ATOM 594 C C . ASP A 1 86 ? -15.920 -1.626 0.773 1.00 89.38 86 ASP A C 1
ATOM 596 O O . ASP A 1 86 ? -14.865 -1.168 1.217 1.00 89.38 86 ASP A O 1
ATOM 600 N N . GLU A 1 87 ? -16.507 -1.104 -0.303 1.00 87.56 87 GLU A N 1
ATOM 601 C CA . GLU A 1 87 ? -15.936 0.015 -1.059 1.00 87.56 87 GLU A CA 1
ATOM 602 C C . GLU A 1 87 ? -15.895 1.313 -0.236 1.00 87.56 87 GLU A C 1
ATOM 604 O O . GLU A 1 87 ? -15.041 2.170 -0.461 1.00 87.56 87 GLU A O 1
ATOM 609 N N . GLU A 1 88 ? -16.811 1.460 0.720 1.00 88.62 88 GLU A N 1
ATOM 610 C CA . GLU A 1 88 ? -16.905 2.626 1.598 1.00 88.62 88 GLU A CA 1
ATOM 611 C C . GLU A 1 88 ? -15.705 2.689 2.547 1.00 88.62 88 GLU A C 1
ATOM 613 O O . GLU A 1 88 ? -15.007 3.701 2.585 1.00 88.62 88 GLU A O 1
ATOM 618 N N . THR A 1 89 ? -15.383 1.573 3.198 1.00 86.94 89 THR A N 1
ATOM 619 C CA . THR A 1 89 ? -14.224 1.422 4.081 1.00 86.94 89 THR A CA 1
ATOM 620 C C . THR A 1 89 ? -12.923 1.663 3.323 1.00 86.94 89 THR A C 1
ATOM 622 O O . THR A 1 89 ? -12.023 2.340 3.819 1.00 86.94 89 THR A O 1
ATOM 625 N N . LEU A 1 90 ? -12.809 1.155 2.091 1.00 84.12 90 LEU A N 1
ATOM 626 C CA . LEU A 1 90 ? -11.628 1.408 1.261 1.00 84.12 90 LEU A CA 1
ATOM 627 C C . LEU A 1 90 ? -11.462 2.895 0.931 1.00 84.12 90 LEU A C 1
ATOM 629 O O . LEU A 1 90 ? -10.342 3.403 0.943 1.00 84.12 90 LEU A O 1
ATOM 633 N N . LYS A 1 91 ? -12.561 3.600 0.647 1.00 87.12 91 LYS A N 1
ATOM 634 C CA . LYS A 1 91 ? -12.536 5.042 0.369 1.00 87.12 91 LYS A CA 1
ATOM 635 C C . LYS A 1 91 ? -12.203 5.858 1.609 1.00 87.12 91 LYS A C 1
ATOM 637 O O . LYS A 1 91 ? -11.475 6.834 1.488 1.00 87.12 91 LYS A O 1
ATOM 642 N N . GLU A 1 92 ? -12.702 5.458 2.774 1.00 88.50 92 GLU A N 1
ATOM 643 C CA . GLU A 1 92 ? -12.393 6.118 4.042 1.00 88.50 92 GLU A CA 1
ATOM 644 C C . GLU A 1 92 ? -10.903 5.990 4.388 1.00 88.50 92 GLU A C 1
ATOM 646 O O . GLU A 1 92 ? -10.258 6.983 4.713 1.00 88.50 92 GLU A O 1
ATOM 651 N N . LEU A 1 93 ? -10.325 4.795 4.225 1.00 85.62 93 LEU A N 1
ATOM 652 C CA . LEU A 1 93 ? -8.898 4.547 4.464 1.00 85.62 93 LEU A CA 1
ATOM 653 C C . LEU A 1 93 ? -7.973 5.227 3.448 1.00 85.62 93 LEU A C 1
ATOM 655 O O . LEU A 1 93 ? -6.802 5.452 3.742 1.00 85.62 93 LEU A O 1
ATOM 659 N N . ALA A 1 94 ? -8.473 5.526 2.248 1.00 86.50 94 ALA A N 1
ATOM 660 C CA . ALA A 1 94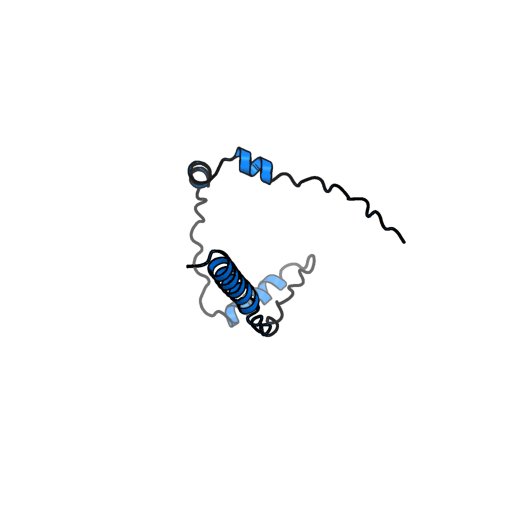 ? -7.705 6.210 1.213 1.00 86.50 94 ALA A CA 1
ATOM 661 C C . ALA A 1 94 ? -7.543 7.718 1.474 1.00 86.50 94 ALA A C 1
ATOM 663 O O . ALA A 1 94 ? -6.757 8.369 0.786 1.00 86.50 94 ALA A O 1
ATOM 664 N N . VAL A 1 95 ? -8.280 8.288 2.434 1.00 90.19 95 VAL A N 1
ATOM 665 C CA . VAL A 1 95 ? -8.109 9.684 2.842 1.00 90.19 95 VAL A CA 1
ATOM 666 C C . VAL A 1 95 ? -6.919 9.770 3.793 1.00 90.19 95 VAL A C 1
ATOM 668 O O . VAL A 1 95 ? -6.943 9.191 4.878 1.00 90.19 95 VAL A O 1
ATOM 671 N N . GLU A 1 96 ? -5.873 10.502 3.395 1.00 79.31 96 GLU A N 1
ATOM 672 C CA . GLU A 1 96 ? -4.734 10.748 4.280 1.00 79.31 96 GLU A CA 1
ATOM 673 C C . GLU A 1 96 ? -5.204 11.469 5.554 1.00 79.31 96 GLU A C 1
ATOM 675 O O . GLU A 1 96 ? -5.882 12.500 5.469 1.00 79.31 96 GLU A O 1
ATOM 680 N N . PRO A 1 97 ? -4.874 10.941 6.745 1.00 75.38 97 PRO A N 1
ATOM 681 C CA . PRO A 1 97 ? -5.217 11.605 7.987 1.00 75.38 97 PRO A CA 1
ATOM 682 C C . PRO A 1 97 ? -4.433 12.911 8.084 1.00 75.38 97 PRO A C 1
ATOM 684 O O . PRO A 1 97 ? -3.217 12.924 7.903 1.00 75.38 97 PRO A O 1
ATOM 687 N N . GLU A 1 98 ? -5.124 14.006 8.400 1.00 78.19 98 GLU A N 1
ATOM 688 C CA . GLU A 1 98 ? -4.457 15.287 8.618 1.00 78.19 98 GLU A CA 1
ATOM 689 C C . GLU A 1 98 ? -3.404 15.139 9.720 1.00 78.19 98 GLU A C 1
ATOM 691 O O . GLU A 1 98 ? -3.711 14.730 10.850 1.00 78.19 98 GLU A O 1
ATOM 696 N N . GLU A 1 99 ? -2.156 15.472 9.386 1.00 70.38 99 GLU A N 1
ATOM 697 C CA . GLU A 1 99 ? -1.069 15.516 10.351 1.00 70.38 99 GLU A CA 1
ATOM 698 C C . GLU A 1 99 ? -1.391 16.590 11.389 1.00 70.38 99 GLU A C 1
ATOM 700 O O . GLU A 1 99 ? -1.230 17.793 11.178 1.00 70.38 99 GLU A O 1
ATOM 705 N N . LYS A 1 100 ? -1.879 16.155 12.550 1.00 66.56 100 LYS A N 1
ATOM 706 C CA . LYS A 1 100 ? -1.885 17.002 13.735 1.00 66.56 100 LYS A CA 1
ATOM 707 C C . LYS A 1 100 ? -0.433 17.148 14.151 1.00 66.56 100 LYS A C 1
ATOM 709 O O . LYS A 1 100 ? 0.086 16.279 14.847 1.00 66.56 100 LYS A O 1
ATOM 714 N N . GLU A 1 101 ? 0.210 18.227 13.713 1.00 64.94 101 GLU A N 1
ATOM 715 C CA . GLU A 1 101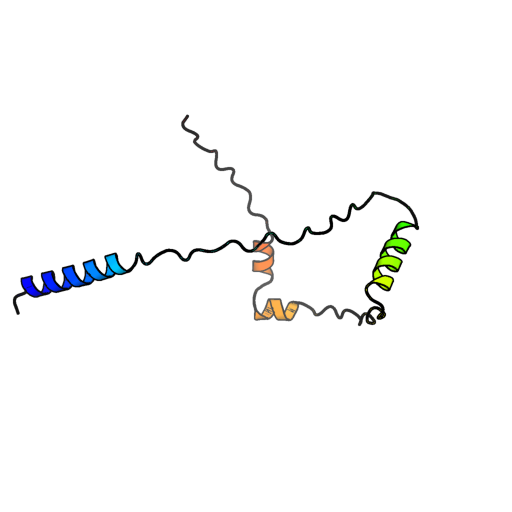 ? 1.497 18.647 14.255 1.00 64.94 101 GLU A CA 1
ATOM 716 C C . GLU A 1 101 ? 1.350 18.756 15.778 1.00 64.94 101 GLU A C 1
ATOM 718 O O . GLU A 1 101 ? 0.762 19.699 16.315 1.00 64.94 101 GLU A O 1
ATOM 723 N N . SER A 1 102 ? 1.832 17.745 16.501 1.00 65.44 102 SER A N 1
ATOM 724 C CA . SER A 1 102 ? 1.967 17.832 17.945 1.00 65.44 102 SER A CA 1
ATOM 725 C C . SER A 1 102 ? 3.108 18.804 18.191 1.00 65.44 102 SER A C 1
ATOM 727 O O . SER A 1 102 ? 4.273 18.438 18.025 1.00 65.44 102 SER A O 1
ATOM 729 N N . LEU A 1 103 ? 2.775 20.053 18.523 1.00 63.16 103 LEU A N 1
ATOM 730 C CA . LEU A 1 103 ? 3.746 21.028 19.000 1.00 63.16 103 LEU A CA 1
ATOM 731 C C . LEU A 1 103 ? 4.551 20.364 20.117 1.00 63.16 103 LEU A C 1
ATOM 733 O O . LEU A 1 103 ? 4.034 20.093 21.197 1.00 63.16 103 LEU A O 1
ATOM 737 N N . SER A 1 104 ? 5.799 20.027 19.802 1.00 68.69 104 SER A N 1
ATOM 738 C CA . SER A 1 104 ? 6.749 19.455 20.741 1.00 68.69 104 SER A CA 1
ATOM 739 C C . SER A 1 104 ? 6.901 20.448 21.886 1.00 68.69 104 SER A C 1
ATOM 741 O O . SER A 1 104 ? 7.483 21.515 21.689 1.00 68.69 104 SER A O 1
ATOM 743 N N . GLU A 1 105 ? 6.382 20.108 23.067 1.00 68.06 105 GLU A N 1
ATOM 744 C CA . GLU A 1 105 ? 6.577 20.838 24.327 1.00 68.06 105 GLU A CA 1
ATOM 745 C C . GLU A 1 105 ? 8.036 20.687 24.785 1.00 68.06 105 GLU A C 1
ATOM 747 O O . GLU A 1 105 ? 8.345 20.084 25.808 1.00 68.06 105 GLU A O 1
ATOM 752 N N . GLY A 1 106 ? 8.966 21.160 23.954 1.00 65.44 106 GLY A N 1
ATOM 753 C CA . GLY A 1 106 ? 10.391 21.144 24.223 1.00 65.44 106 GLY A CA 1
ATOM 754 C C . GLY A 1 106 ? 10.689 22.054 25.402 1.00 65.44 106 GLY A C 1
ATOM 755 O O . GLY A 1 106 ? 10.902 23.251 25.226 1.00 65.44 106 GLY A O 1
ATOM 756 N N . GLU A 1 107 ? 10.698 21.480 26.596 1.00 60.91 107 GLU A N 1
ATOM 757 C CA . GLU A 1 107 ? 11.237 22.111 27.790 1.00 60.91 107 GLU A CA 1
ATOM 758 C C . GLU A 1 107 ? 12.765 21.997 27.711 1.00 60.91 107 GLU A C 1
ATOM 760 O O . GLU A 1 107 ? 13.353 20.946 27.977 1.00 60.91 107 GLU A O 1
ATOM 765 N N . GLY A 1 108 ? 13.381 23.062 27.194 1.00 49.59 108 GLY A N 1
ATOM 766 C CA . GLY A 1 108 ? 14.826 23.293 27.236 1.00 49.59 108 GLY A CA 1
ATOM 767 C C . GLY A 1 108 ? 15.255 23.995 28.515 1.00 49.59 108 GLY A C 1
ATOM 768 O O . GLY A 1 108 ? 14.431 24.745 29.085 1.00 49.59 108 GLY A O 1
#